Protein AF-A0A3B8S5R9-F1 (afdb_monomer_lite)

Foldseek 3Di:
DVVVQVVLLVVLLVLLLCCLQDPPPVVRPNVVSVVVVVVCVVVVNDPPVVSVVSNVVSNVNSNVNNVVVCVVVVVVVVVDPDVVPPVVVVVVVVVVCVVPPD

Radius of gyration: 20.97 Å; chains: 1; bounding box: 58×28×46 Å

Sequence (102 aa):
MLQYGTLTYSILFAVIFAETGFVFTPFLPGDSLLFAAGTFAAKGSFNVHLLFFILSVAAVLGDTVNYWIGHYIGMKIFNWKIPFLKKEHIDKTHQFYEKYGG

Secondary structure (DSSP, 8-state):
-HHHHHHHHHHHHHHHHHHHH-TT-TTS-HHHHHHHHHHHHHTTSS-HHHHHHHHHHHHHHHHHHHHHHHHHHHHHHHHS--TTS-HHHHHHHHHHHHHH--

Structure (mmCIF, N/CA/C/O backbone):
data_AF-A0A3B8S5R9-F1
#
_entry.id   AF-A0A3B8S5R9-F1
#
loop_
_atom_site.group_PDB
_atom_site.id
_atom_site.type_symbol
_atom_site.label_atom_id
_atom_site.label_alt_id
_atom_site.label_comp_id
_atom_site.label_asym_id
_atom_site.label_entity_id
_atom_site.label_seq_id
_atom_site.pdbx_PDB_ins_code
_atom_site.Cartn_x
_atom_site.Cartn_y
_atom_site.Cartn_z
_atom_site.occupancy
_atom_site.B_iso_or_equiv
_atom_site.auth_seq_id
_atom_site.auth_comp_id
_atom_site.auth_asym_id
_atom_site.auth_atom_id
_atom_site.pdbx_PDB_model_num
ATOM 1 N N . MET A 1 1 ? 22.096 -9.831 -13.102 1.00 44.62 1 MET A N 1
ATOM 2 C CA . MET A 1 1 ? 21.476 -8.487 -13.186 1.00 44.62 1 MET A CA 1
ATOM 3 C C . MET A 1 1 ? 19.947 -8.517 -13.018 1.00 44.62 1 MET A C 1
ATOM 5 O O . MET A 1 1 ? 19.423 -7.602 -12.408 1.00 44.62 1 MET A O 1
ATOM 9 N N . LEU A 1 2 ? 19.234 -9.575 -13.445 1.00 49.81 2 LEU A N 1
ATOM 10 C CA . LEU A 1 2 ? 17.768 -9.713 -13.283 1.00 49.81 2 LEU A CA 1
ATOM 11 C C . LEU A 1 2 ? 17.271 -9.880 -11.828 1.00 49.81 2 LEU A C 1
ATOM 13 O O . LEU A 1 2 ? 16.175 -9.443 -11.500 1.00 49.81 2 LEU A O 1
ATOM 17 N N . GLN A 1 3 ? 18.076 -10.471 -10.942 1.00 52.94 3 GLN A N 1
ATOM 18 C CA . GLN A 1 3 ? 17.641 -10.833 -9.584 1.00 52.94 3 GLN A CA 1
ATOM 19 C C . GLN A 1 3 ? 17.454 -9.632 -8.640 1.00 52.94 3 GLN A C 1
ATOM 21 O O . GLN A 1 3 ? 16.609 -9.678 -7.750 1.00 52.94 3 GLN A O 1
ATOM 26 N N . TYR A 1 4 ? 18.198 -8.542 -8.860 1.00 57.88 4 T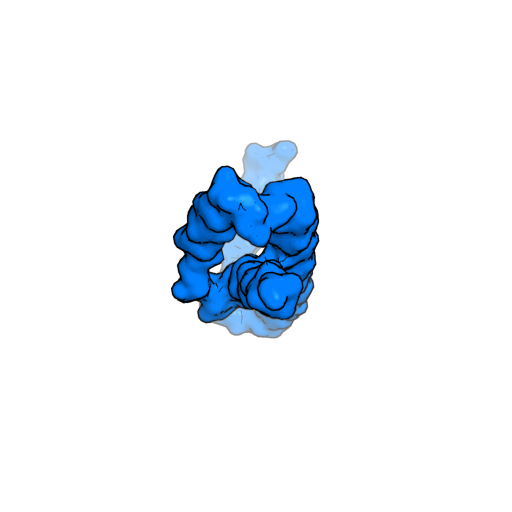YR A N 1
ATOM 27 C CA . TYR A 1 4 ? 18.059 -7.322 -8.058 1.00 57.88 4 TYR A CA 1
ATOM 28 C C . TYR A 1 4 ? 16.718 -6.629 -8.308 1.00 57.88 4 TYR A C 1
ATOM 30 O O . TYR A 1 4 ? 16.098 -6.161 -7.361 1.00 57.88 4 TYR A O 1
ATOM 38 N N . GLY A 1 5 ? 16.233 -6.629 -9.555 1.00 69.38 5 GLY A N 1
ATOM 39 C CA . GLY A 1 5 ? 14.975 -5.972 -9.894 1.00 69.38 5 GLY A CA 1
ATOM 40 C C . GLY A 1 5 ? 13.773 -6.627 -9.211 1.00 69.38 5 GLY A C 1
ATOM 41 O O . GLY A 1 5 ? 12.999 -5.951 -8.539 1.00 69.38 5 GLY A O 1
ATOM 42 N N . THR A 1 6 ? 13.657 -7.956 -9.310 1.00 77.62 6 THR A N 1
ATOM 43 C CA . THR A 1 6 ? 12.556 -8.724 -8.701 1.00 77.62 6 THR A CA 1
ATOM 44 C C . THR A 1 6 ? 12.497 -8.555 -7.185 1.00 77.62 6 THR A C 1
ATOM 46 O O . THR A 1 6 ? 11.418 -8.371 -6.631 1.00 77.62 6 THR A O 1
ATOM 49 N N . LEU A 1 7 ? 13.648 -8.574 -6.509 1.00 82.69 7 LEU A N 1
ATOM 50 C CA . LEU A 1 7 ? 13.705 -8.450 -5.054 1.00 82.69 7 LEU A CA 1
ATOM 51 C C . LEU A 1 7 ? 13.288 -7.046 -4.588 1.00 82.69 7 LEU A C 1
ATOM 53 O O . LEU A 1 7 ? 12.563 -6.921 -3.603 1.00 82.69 7 LEU A O 1
ATOM 57 N N . THR A 1 8 ? 13.656 -5.997 -5.329 1.00 82.19 8 THR A N 1
ATOM 58 C CA . THR A 1 8 ? 13.195 -4.630 -5.045 1.00 82.19 8 THR A CA 1
ATOM 59 C C . THR A 1 8 ? 11.686 -4.476 -5.231 1.00 82.19 8 THR A C 1
ATOM 61 O O . THR A 1 8 ? 11.043 -3.871 -4.376 1.00 82.19 8 THR A O 1
ATOM 64 N N . TYR A 1 9 ? 11.100 -5.058 -6.286 1.00 82.19 9 TYR A N 1
ATOM 65 C CA . TYR A 1 9 ? 9.644 -5.049 -6.475 1.00 82.19 9 TYR A CA 1
ATOM 66 C C . TYR A 1 9 ? 8.906 -5.716 -5.309 1.00 82.19 9 TYR A C 1
ATOM 68 O O . TYR A 1 9 ? 7.924 -5.167 -4.815 1.00 82.19 9 TYR A O 1
ATOM 76 N N . S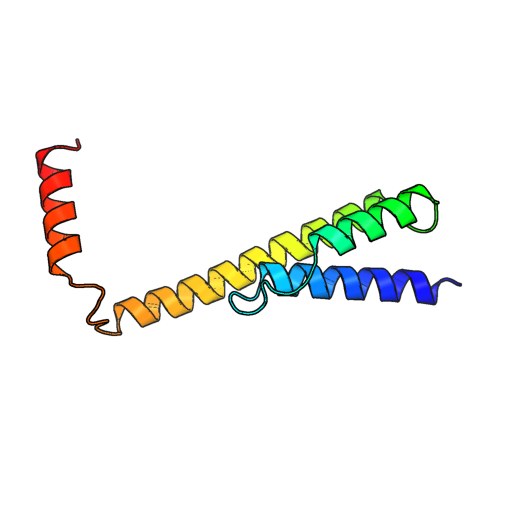ER A 1 10 ? 9.402 -6.861 -4.832 1.00 84.12 10 SER A N 1
ATOM 77 C CA . SER A 1 10 ? 8.801 -7.574 -3.701 1.00 84.12 10 SER A CA 1
ATOM 78 C C . SER A 1 10 ? 8.913 -6.804 -2.385 1.00 84.12 10 SER A C 1
ATOM 80 O O . SER A 1 10 ? 7.960 -6.790 -1.611 1.00 84.12 10 SER A O 1
ATOM 82 N N . ILE A 1 11 ? 10.048 -6.143 -2.127 1.00 86.38 11 ILE A N 1
ATOM 83 C CA . ILE A 1 11 ? 10.216 -5.305 -0.929 1.00 86.38 11 ILE A CA 1
ATOM 84 C C . ILE A 1 11 ? 9.259 -4.114 -0.974 1.00 86.38 11 ILE A C 1
ATOM 86 O O . ILE A 1 11 ? 8.576 -3.854 0.010 1.00 86.38 11 ILE A O 1
ATOM 90 N N . LEU A 1 12 ? 9.176 -3.417 -2.112 1.00 85.75 12 LEU A N 1
ATOM 91 C CA . LEU A 1 12 ? 8.247 -2.299 -2.285 1.00 85.75 12 LEU A CA 1
ATOM 92 C C . LEU A 1 12 ? 6.801 -2.744 -2.069 1.00 85.75 12 LEU A C 1
ATOM 94 O O . LEU A 1 12 ? 6.075 -2.108 -1.313 1.00 85.75 12 LEU A O 1
ATOM 98 N N . PHE A 1 13 ? 6.410 -3.870 -2.668 1.00 86.38 13 PHE A N 1
ATOM 99 C CA . PHE A 1 13 ? 5.096 -4.467 -2.450 1.00 86.38 13 PHE A CA 1
ATOM 100 C C . PHE A 1 13 ? 4.837 -4.721 -0.960 1.00 86.38 13 PHE A C 1
ATOM 102 O O . PHE A 1 13 ? 3.820 -4.279 -0.438 1.00 86.38 13 PHE A O 1
ATOM 109 N N . ALA A 1 14 ? 5.762 -5.391 -0.268 1.00 85.94 14 ALA A N 1
ATOM 110 C CA . ALA A 1 14 ? 5.599 -5.749 1.138 1.00 85.94 14 ALA A CA 1
ATOM 111 C C . ALA A 1 14 ? 5.512 -4.522 2.056 1.00 85.94 14 ALA A C 1
ATOM 113 O O . ALA A 1 14 ? 4.719 -4.529 2.992 1.00 85.94 14 ALA A O 1
ATOM 114 N N . VAL A 1 15 ? 6.295 -3.473 1.786 1.00 87.06 15 VAL A N 1
ATOM 115 C CA . VAL A 1 15 ? 6.273 -2.236 2.578 1.00 87.06 15 VAL A CA 1
ATOM 116 C C . VAL A 1 15 ? 4.955 -1.488 2.397 1.00 87.06 15 VAL A C 1
ATOM 118 O O . VAL A 1 15 ? 4.318 -1.171 3.396 1.00 87.06 15 VAL A O 1
ATOM 121 N N . ILE A 1 16 ? 4.513 -1.263 1.155 1.00 86.69 16 ILE A N 1
ATOM 122 C CA . ILE A 1 16 ? 3.254 -0.547 0.884 1.00 86.69 16 ILE A CA 1
ATOM 123 C C . ILE A 1 16 ? 2.050 -1.343 1.383 1.00 86.69 16 ILE A C 1
ATOM 125 O O . ILE A 1 16 ? 1.143 -0.782 1.995 1.00 86.69 16 ILE A O 1
ATOM 129 N N . PHE A 1 17 ? 2.064 -2.662 1.189 1.00 86.44 17 PHE A N 1
ATOM 130 C CA . PHE A 1 17 ? 1.055 -3.554 1.748 1.00 86.44 17 PHE A CA 1
ATOM 131 C C . PHE A 1 17 ? 1.032 -3.505 3.282 1.00 86.44 17 PHE A C 1
ATOM 133 O O . PHE A 1 17 ? -0.043 -3.511 3.871 1.00 86.44 17 PHE A O 1
ATOM 140 N N . ALA A 1 18 ? 2.191 -3.452 3.945 1.00 85.19 18 ALA A N 1
ATOM 141 C CA . ALA A 1 18 ? 2.253 -3.357 5.400 1.00 85.19 18 ALA A CA 1
ATOM 142 C C . ALA A 1 18 ? 1.754 -1.995 5.905 1.00 85.19 18 ALA A C 1
ATOM 144 O O . ALA A 1 18 ? 0.945 -1.956 6.822 1.00 85.19 18 ALA A O 1
ATOM 145 N N . GLU A 1 19 ? 2.179 -0.888 5.300 1.00 84.00 19 GLU A N 1
ATOM 146 C CA . GLU A 1 19 ? 1.751 0.462 5.690 1.00 84.00 19 GLU A CA 1
ATOM 147 C C . GLU A 1 19 ? 0.235 0.664 5.560 1.00 84.00 19 GLU A C 1
ATOM 149 O O . GLU A 1 19 ? -0.389 1.211 6.465 1.00 84.00 19 GLU A O 1
ATOM 154 N N . THR A 1 20 ? -0.362 0.174 4.468 1.00 82.12 20 THR A N 1
ATOM 155 C CA . THR A 1 20 ? -1.813 0.278 4.221 1.00 82.12 20 THR A CA 1
ATOM 156 C C . THR A 1 20 ? -2.617 -0.792 4.961 1.00 82.12 20 THR A C 1
ATOM 158 O O . THR A 1 20 ? -3.696 -0.513 5.474 1.00 82.12 20 THR A O 1
ATOM 161 N N . GLY A 1 21 ? -2.093 -2.018 5.049 1.00 79.62 21 GLY A N 1
ATOM 162 C CA . GLY A 1 21 ? -2.778 -3.181 5.612 1.00 79.62 21 GLY A CA 1
ATOM 163 C C . GLY A 1 21 ? -2.768 -3.274 7.134 1.00 79.62 21 GLY A C 1
ATOM 164 O O . GLY A 1 21 ? -3.695 -3.838 7.718 1.00 79.62 21 GLY A O 1
ATOM 165 N N . PHE A 1 22 ? -1.741 -2.740 7.794 1.00 78.25 22 PHE A N 1
ATOM 166 C CA . PHE A 1 22 ? -1.602 -2.813 9.245 1.00 78.25 22 PHE A CA 1
ATOM 167 C C . PHE A 1 22 ? -1.830 -1.450 9.899 1.00 78.25 22 PHE A C 1
ATOM 169 O O . PHE A 1 22 ? -0.980 -0.565 9.864 1.00 78.25 22 PHE A O 1
ATOM 176 N N . VAL A 1 23 ? -2.924 -1.351 10.660 1.00 66.94 23 VAL A N 1
ATOM 177 C CA . VAL A 1 23 ? -3.262 -0.194 11.517 1.00 66.94 23 VAL A CA 1
ATOM 178 C C . VAL A 1 23 ? -2.110 0.241 12.440 1.00 66.94 23 VAL A C 1
ATOM 180 O O . VAL A 1 23 ? -2.008 1.412 12.795 1.00 66.94 23 VAL A O 1
ATOM 183 N N . PHE A 1 24 ? -1.237 -0.686 12.847 1.00 64.38 24 PHE A N 1
ATOM 184 C CA . PHE A 1 24 ? -0.155 -0.425 13.803 1.00 64.38 24 PHE A CA 1
ATOM 185 C C . PHE A 1 24 ? 1.196 -0.080 13.168 1.00 64.38 24 PHE A C 1
ATOM 187 O O . PHE A 1 24 ? 2.121 0.262 13.905 1.00 64.38 24 PHE A O 1
ATOM 194 N N . THR A 1 25 ? 1.344 -0.149 11.841 1.00 72.25 25 THR A N 1
ATOM 195 C CA . THR A 1 25 ? 2.629 0.109 11.168 1.00 72.25 25 THR A CA 1
ATOM 196 C C . THR A 1 25 ? 2.658 1.347 10.253 1.00 72.25 25 THR A C 1
ATOM 198 O O . THR A 1 25 ? 3.336 1.292 9.228 1.00 72.25 25 THR A O 1
ATOM 201 N N . PRO A 1 26 ? 2.048 2.502 10.603 1.00 65.50 26 PRO A N 1
ATOM 202 C CA . PRO A 1 26 ? 2.167 3.729 9.803 1.00 65.50 26 PRO A CA 1
ATOM 203 C C . PRO A 1 26 ? 3.564 4.383 9.883 1.00 65.50 26 PRO A C 1
ATOM 205 O O . PRO A 1 26 ? 3.760 5.503 9.432 1.00 65.50 26 PRO A O 1
ATOM 208 N N . PHE A 1 27 ? 4.549 3.725 10.503 1.00 76.19 27 PHE A N 1
ATOM 209 C CA . PHE A 1 27 ? 5.926 4.220 10.608 1.00 76.19 27 PHE A CA 1
ATOM 210 C C . PHE A 1 27 ? 6.779 3.897 9.366 1.00 76.19 27 PHE A C 1
ATOM 212 O O . PHE A 1 27 ? 7.895 4.401 9.239 1.00 76.19 27 PHE A O 1
ATOM 219 N N . LEU A 1 28 ? 6.300 3.037 8.457 1.00 80.19 28 LEU A N 1
ATOM 220 C CA . LEU A 1 28 ? 7.053 2.711 7.248 1.00 80.19 28 LEU A CA 1
ATOM 221 C C . LEU A 1 28 ? 6.976 3.879 6.246 1.00 80.19 28 LEU A C 1
ATOM 223 O O . LEU A 1 28 ? 5.886 4.363 5.974 1.00 80.19 28 LEU A O 1
ATOM 227 N N . PRO A 1 29 ? 8.106 4.333 5.675 1.00 80.12 29 PRO A N 1
ATOM 228 C CA . PRO A 1 29 ? 8.136 5.493 4.787 1.00 80.12 29 PRO A CA 1
ATOM 229 C C . PRO A 1 29 ? 7.764 5.113 3.341 1.00 80.12 29 PRO A C 1
ATOM 231 O O . PRO A 1 29 ? 8.617 5.169 2.446 1.00 80.12 29 PRO A O 1
ATOM 234 N N . GLY A 1 30 ? 6.517 4.706 3.085 1.00 83.69 30 GLY A N 1
ATOM 235 C CA . GLY A 1 30 ? 6.091 4.278 1.749 1.00 83.69 30 GLY A CA 1
ATOM 236 C C . GLY A 1 30 ? 6.104 5.382 0.709 1.00 83.69 30 GLY A C 1
ATOM 237 O O . GLY A 1 30 ? 6.558 5.130 -0.403 1.00 83.69 30 GLY A O 1
ATOM 238 N N . ASP A 1 31 ? 5.730 6.614 1.060 1.00 85.00 31 ASP A N 1
ATOM 239 C CA . ASP A 1 31 ? 5.777 7.754 0.129 1.00 85.00 31 ASP A CA 1
ATOM 240 C C . ASP A 1 31 ? 7.195 8.000 -0.405 1.00 85.00 31 ASP A C 1
ATOM 242 O O . ASP A 1 31 ? 7.427 8.158 -1.608 1.00 85.00 31 ASP A O 1
ATOM 246 N N . SER A 1 32 ? 8.179 7.965 0.500 1.00 88.75 32 SER A N 1
ATOM 247 C CA . SER A 1 32 ? 9.594 8.116 0.143 1.00 88.75 32 SER A CA 1
ATOM 248 C C . SER A 1 32 ? 10.072 6.963 -0.743 1.00 88.75 32 SER A C 1
ATOM 250 O O . SER A 1 32 ? 10.840 7.172 -1.685 1.00 88.75 32 SER A O 1
ATOM 252 N N . LEU A 1 33 ? 9.605 5.741 -0.470 1.00 87.62 33 LEU A N 1
ATOM 253 C CA . LEU A 1 33 ? 9.924 4.555 -1.262 1.00 87.62 33 LEU A CA 1
ATOM 254 C C . LEU A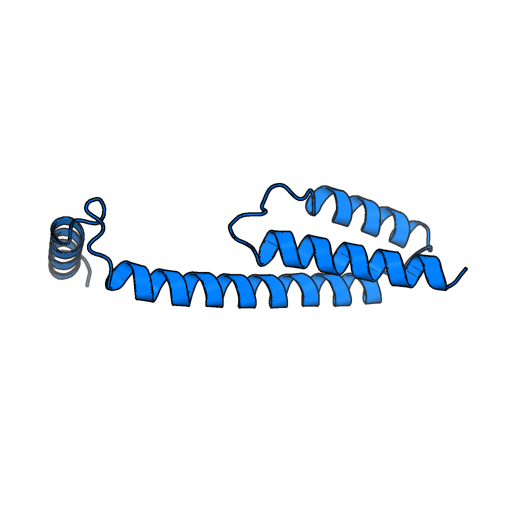 1 33 ? 9.263 4.578 -2.643 1.00 87.62 33 LEU A C 1
ATOM 256 O O . LEU A 1 33 ? 9.919 4.208 -3.617 1.00 87.62 33 LEU A O 1
ATOM 260 N N . LEU A 1 34 ? 8.023 5.062 -2.757 1.00 88.56 34 LEU A N 1
ATOM 261 C CA . LEU A 1 34 ? 7.356 5.297 -4.038 1.00 88.56 34 LEU A CA 1
ATOM 262 C C . LEU A 1 34 ? 8.147 6.298 -4.878 1.00 88.56 34 LEU A C 1
ATOM 264 O O . LEU A 1 34 ? 8.395 6.055 -6.060 1.00 88.56 34 LEU A O 1
ATOM 268 N N . PHE A 1 35 ? 8.595 7.394 -4.263 1.00 89.06 35 PHE A N 1
ATOM 269 C CA . PHE A 1 35 ? 9.395 8.410 -4.940 1.00 89.06 35 PHE A CA 1
ATOM 270 C C . PHE A 1 35 ? 10.743 7.857 -5.427 1.00 89.06 35 PHE A C 1
ATOM 272 O O . PHE A 1 35 ? 11.140 8.069 -6.580 1.00 89.06 35 PHE A O 1
ATOM 279 N N . ALA A 1 36 ? 11.432 7.085 -4.582 1.00 88.88 36 ALA A N 1
ATOM 280 C CA . ALA A 1 36 ? 12.667 6.406 -4.959 1.00 88.88 36 ALA A CA 1
ATOM 281 C C . ALA A 1 36 ? 12.427 5.410 -6.107 1.00 88.88 36 ALA A C 1
ATOM 283 O O . ALA A 1 36 ? 13.136 5.447 -7.114 1.00 88.88 36 ALA A O 1
ATOM 284 N N . ALA A 1 37 ? 11.397 4.565 -6.004 1.00 86.94 37 ALA A N 1
ATOM 285 C CA . ALA A 1 37 ? 11.038 3.584 -7.025 1.00 86.94 37 ALA A CA 1
ATOM 286 C C . ALA A 1 37 ? 10.707 4.245 -8.373 1.00 86.94 37 ALA A C 1
ATOM 288 O O . ALA A 1 37 ? 11.191 3.794 -9.412 1.00 86.94 37 ALA A O 1
ATOM 289 N N . GLY A 1 38 ? 9.960 5.354 -8.357 1.00 86.62 38 GLY A N 1
ATOM 290 C CA . GLY A 1 38 ? 9.670 6.165 -9.540 1.00 86.62 38 GLY A CA 1
ATOM 291 C C . GLY A 1 38 ? 10.930 6.765 -10.167 1.00 86.62 38 GLY A C 1
ATOM 292 O O . GLY A 1 38 ? 11.101 6.713 -11.385 1.00 86.62 38 GLY A O 1
ATOM 293 N N . THR A 1 39 ? 11.868 7.242 -9.346 1.00 87.69 39 THR A N 1
ATOM 294 C CA . THR A 1 39 ? 13.166 7.755 -9.816 1.00 87.69 39 THR A CA 1
ATOM 295 C C . THR A 1 39 ? 13.991 6.658 -10.501 1.00 87.69 39 THR A C 1
ATOM 297 O O . THR A 1 39 ? 14.556 6.875 -11.574 1.00 87.69 39 THR A O 1
ATOM 300 N N . PHE A 1 40 ? 14.034 5.449 -9.933 1.00 84.00 40 PHE A N 1
ATOM 301 C CA . PHE A 1 40 ? 14.717 4.306 -10.552 1.00 84.00 40 PHE A CA 1
ATOM 302 C C . PHE A 1 40 ? 14.016 3.815 -11.829 1.00 84.00 40 PHE A C 1
ATOM 304 O O . PHE A 1 40 ? 14.694 3.428 -12.785 1.00 84.00 40 PHE A O 1
ATOM 311 N N . ALA A 1 41 ? 12.684 3.885 -11.889 1.00 84.56 41 ALA A N 1
ATOM 312 C CA . ALA A 1 41 ? 11.925 3.608 -13.107 1.00 84.56 41 ALA A CA 1
ATOM 313 C C . ALA A 1 41 ? 12.238 4.620 -14.218 1.00 84.56 41 ALA A C 1
ATOM 315 O O . ALA A 1 41 ? 12.511 4.217 -15.347 1.00 84.56 41 ALA A O 1
ATOM 316 N N . ALA A 1 42 ? 12.314 5.913 -13.893 1.00 83.12 42 ALA A N 1
ATOM 317 C CA . ALA A 1 42 ? 12.684 6.963 -14.844 1.00 83.12 42 ALA A CA 1
ATOM 318 C C . ALA A 1 42 ? 14.112 6.798 -15.396 1.00 83.12 42 ALA A C 1
ATOM 320 O O . ALA A 1 42 ? 14.373 7.114 -16.553 1.00 83.12 42 ALA A O 1
ATOM 321 N N . LYS A 1 43 ? 15.036 6.237 -14.603 1.00 82.38 43 LYS A N 1
ATOM 322 C CA . LYS A 1 43 ? 16.401 5.893 -15.043 1.00 82.38 43 LYS A CA 1
ATOM 323 C C . LYS A 1 43 ? 16.481 4.621 -15.905 1.00 82.38 43 LYS A C 1
ATOM 325 O O . LYS A 1 43 ? 17.584 4.184 -16.226 1.00 82.38 43 LYS A O 1
ATOM 330 N N . GLY A 1 44 ? 15.350 3.999 -16.248 1.00 76.31 44 GLY A N 1
ATOM 331 C CA . GLY A 1 44 ? 15.288 2.781 -17.063 1.00 76.31 44 GLY A CA 1
ATOM 332 C C . GLY A 1 44 ? 15.646 1.494 -16.313 1.00 76.31 44 GLY A C 1
ATOM 333 O O . GLY A 1 44 ? 15.789 0.446 -16.934 1.00 76.31 44 GLY A O 1
ATOM 334 N N . SER A 1 45 ? 15.794 1.549 -14.983 1.00 72.69 45 SER A N 1
ATOM 335 C CA . SER A 1 45 ? 16.090 0.364 -14.159 1.00 72.69 45 SER A CA 1
ATOM 336 C C . SER A 1 45 ? 14.843 -0.478 -13.859 1.00 72.69 45 SER A C 1
ATOM 338 O O . SER A 1 45 ? 14.969 -1.653 -13.524 1.00 72.69 45 SER A O 1
ATOM 340 N N . PHE A 1 46 ? 13.647 0.103 -14.010 1.00 73.94 46 PHE A N 1
ATOM 341 C CA . PHE A 1 46 ? 12.363 -0.563 -13.799 1.00 73.94 46 PHE A CA 1
ATOM 342 C C . PHE A 1 46 ? 11.377 -0.263 -14.924 1.00 73.94 46 PHE A C 1
ATOM 344 O O . PHE A 1 46 ? 11.345 0.842 -15.462 1.00 73.94 46 PHE A O 1
ATOM 351 N N . ASN A 1 47 ? 10.516 -1.234 -15.238 1.00 81.81 47 ASN A N 1
ATOM 352 C CA . ASN A 1 47 ? 9.362 -0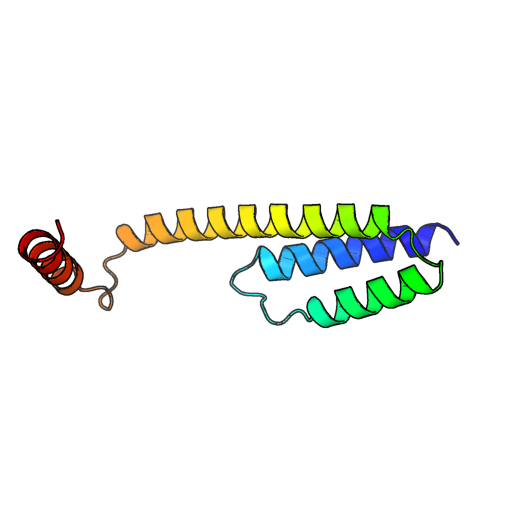.985 -16.091 1.00 81.81 47 ASN A CA 1
ATOM 353 C C . ASN A 1 47 ? 8.290 -0.247 -15.276 1.00 81.81 47 ASN A C 1
ATOM 355 O O . ASN A 1 47 ? 7.771 -0.790 -14.299 1.00 81.81 47 ASN A O 1
ATOM 359 N N . VAL A 1 48 ? 7.975 0.985 -15.677 1.00 83.56 48 VAL A N 1
ATOM 360 C CA . VAL A 1 48 ? 7.031 1.856 -14.962 1.00 83.56 48 VAL A CA 1
ATOM 361 C C . VAL A 1 48 ? 5.611 1.288 -14.932 1.00 83.56 48 VAL A C 1
ATOM 363 O O . VAL A 1 48 ? 4.947 1.375 -13.905 1.00 83.56 48 VAL A O 1
ATOM 366 N N . HIS A 1 49 ? 5.162 0.642 -16.011 1.00 87.56 49 HIS A N 1
ATOM 367 C CA . HIS A 1 49 ? 3.827 0.047 -16.079 1.00 87.56 49 HIS A CA 1
ATOM 368 C C . HIS A 1 49 ? 3.711 -1.161 -15.144 1.00 87.56 49 HIS A C 1
ATOM 370 O O . HIS A 1 49 ? 2.716 -1.298 -14.436 1.00 87.56 49 HIS A O 1
ATOM 376 N N . LEU A 1 50 ? 4.750 -2.002 -15.094 1.00 85.75 50 LEU A N 1
ATOM 377 C CA . LEU A 1 50 ? 4.813 -3.135 -14.168 1.00 85.75 50 LEU A CA 1
ATOM 378 C C . LEU A 1 50 ? 4.873 -2.660 -12.709 1.00 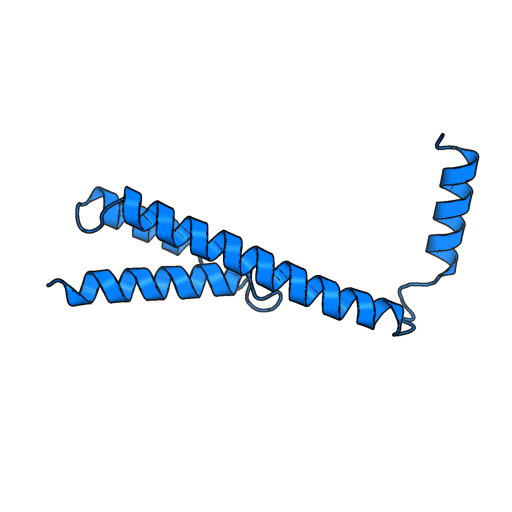85.75 50 LEU A C 1
ATOM 380 O O . LEU A 1 50 ? 4.151 -3.183 -11.865 1.00 85.75 50 LEU A O 1
ATOM 384 N N . LEU A 1 51 ? 5.714 -1.659 -12.422 1.00 85.88 51 LEU A N 1
ATOM 385 C CA . LEU A 1 51 ? 5.834 -1.063 -11.091 1.00 85.88 51 LEU A CA 1
ATOM 386 C C . LEU A 1 51 ? 4.485 -0.510 -10.625 1.00 85.88 51 LEU A C 1
ATOM 388 O O . LEU A 1 51 ? 4.048 -0.824 -9.524 1.00 85.88 51 LEU A O 1
ATOM 392 N N . PHE A 1 52 ? 3.816 0.259 -11.484 1.00 87.88 52 PHE A N 1
ATOM 393 C CA . PHE A 1 52 ? 2.495 0.810 -11.211 1.00 87.88 52 PHE A CA 1
ATOM 394 C C . PHE A 1 52 ? 1.488 -0.296 -10.886 1.00 87.88 52 PHE A C 1
ATOM 396 O O . PHE A 1 52 ? 0.851 -0.247 -9.841 1.00 87.88 52 PHE A O 1
ATOM 403 N N . PHE A 1 53 ? 1.411 -1.340 -11.717 1.00 90.94 53 PHE A N 1
ATOM 404 C CA . PHE A 1 53 ? 0.487 -2.452 -11.495 1.00 90.94 53 PHE A CA 1
ATOM 405 C C . PHE A 1 53 ? 0.741 -3.170 -10.160 1.00 90.94 53 PHE A C 1
ATOM 407 O O . PHE A 1 53 ? -0.194 -3.404 -9.398 1.00 90.94 53 PHE A O 1
ATOM 414 N N . ILE A 1 54 ? 2.004 -3.473 -9.842 1.00 88.69 54 ILE A N 1
ATOM 415 C CA . ILE A 1 54 ? 2.385 -4.141 -8.588 1.00 88.69 54 ILE A CA 1
ATOM 416 C C . ILE A 1 54 ? 2.029 -3.278 -7.373 1.00 88.69 54 ILE A C 1
ATOM 418 O O . ILE A 1 54 ? 1.446 -3.790 -6.419 1.00 88.69 54 ILE A O 1
ATOM 422 N N . LEU A 1 55 ? 2.352 -1.981 -7.404 1.00 89.12 55 LEU A N 1
ATOM 423 C CA . LEU A 1 55 ? 2.068 -1.061 -6.300 1.00 89.12 55 LEU A CA 1
ATOM 424 C C . LEU A 1 55 ? 0.563 -0.842 -6.108 1.00 89.12 55 LEU A C 1
ATOM 426 O O . LEU A 1 55 ? 0.092 -0.850 -4.974 1.00 89.12 55 LEU A O 1
ATOM 430 N N . SER A 1 56 ? -0.205 -0.710 -7.194 1.00 90.19 56 SER A N 1
ATOM 431 C CA . SER A 1 56 ? -1.666 -0.606 -7.119 1.00 90.19 56 SER A CA 1
ATOM 432 C C . SER A 1 56 ? -2.291 -1.857 -6.509 1.00 90.19 56 SER A C 1
ATOM 434 O O . SER A 1 56 ? -3.146 -1.748 -5.634 1.00 90.19 56 SER A O 1
ATOM 436 N N . VAL A 1 57 ? -1.846 -3.049 -6.919 1.00 92.25 57 VAL A N 1
ATOM 437 C CA . VAL A 1 57 ? -2.322 -4.309 -6.330 1.00 92.25 57 VAL A CA 1
ATOM 438 C C . VAL A 1 57 ? -1.930 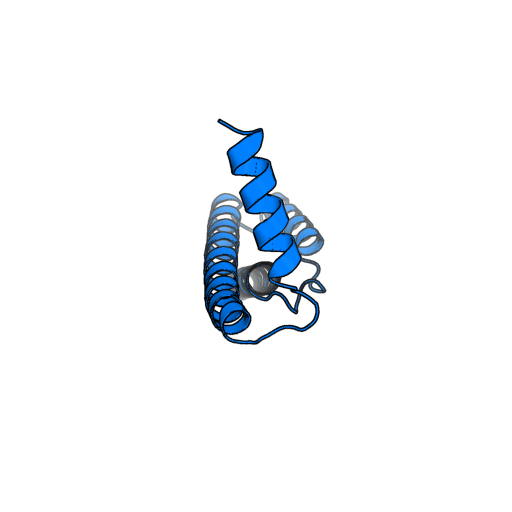-4.407 -4.852 1.00 92.25 57 VAL A C 1
ATOM 440 O O . VAL A 1 57 ? -2.755 -4.828 -4.045 1.00 92.25 57 VAL A O 1
ATOM 443 N N . ALA A 1 58 ? -0.720 -3.979 -4.476 1.00 89.00 58 ALA A N 1
ATOM 444 C CA . ALA A 1 58 ? -0.276 -3.945 -3.079 1.00 89.00 58 ALA A CA 1
ATOM 445 C C . ALA A 1 58 ? -1.196 -3.082 -2.207 1.00 89.00 58 ALA A C 1
ATOM 447 O O . ALA A 1 58 ? -1.647 -3.542 -1.161 1.00 89.00 58 ALA A O 1
ATOM 448 N N . ALA A 1 59 ? -1.499 -1.865 -2.667 1.00 88.12 59 ALA A N 1
ATOM 449 C CA . ALA A 1 59 ? -2.351 -0.919 -1.955 1.00 88.12 59 ALA A CA 1
ATOM 450 C C . ALA A 1 59 ? -3.788 -1.439 -1.815 1.00 88.12 59 ALA A C 1
ATOM 452 O O . ALA A 1 59 ? -4.326 -1.463 -0.716 1.00 88.12 59 ALA A O 1
ATOM 453 N N . VAL A 1 60 ? -4.389 -1.945 -2.899 1.00 91.00 60 VAL A N 1
ATOM 454 C CA . VAL A 1 60 ? -5.761 -2.486 -2.863 1.00 91.00 60 VAL A CA 1
ATOM 455 C C . VAL A 1 60 ? -5.864 -3.693 -1.929 1.00 91.00 60 VAL A C 1
ATOM 457 O O . VAL A 1 60 ? -6.831 -3.821 -1.174 1.00 91.00 60 VAL A O 1
ATOM 460 N N . LEU A 1 61 ? -4.874 -4.590 -1.955 1.00 90.50 61 LEU A N 1
ATOM 461 C CA . LEU A 1 61 ? -4.836 -5.736 -1.047 1.00 90.50 61 LEU A CA 1
ATOM 462 C C . LEU A 1 61 ? -4.622 -5.302 0.404 1.00 90.50 61 LEU A C 1
ATOM 464 O O . LEU A 1 61 ? -5.274 -5.851 1.292 1.00 90.50 61 LEU A O 1
ATOM 468 N N . GLY A 1 62 ? -3.751 -4.321 0.638 1.00 88.19 62 GLY A N 1
ATOM 469 C CA . GLY A 1 62 ? -3.528 -3.731 1.952 1.00 88.19 62 GLY A CA 1
ATOM 470 C C . GLY A 1 62 ? -4.813 -3.129 2.510 1.00 88.19 62 GLY A C 1
ATOM 471 O O . GLY A 1 62 ? -5.279 -3.572 3.554 1.00 88.19 62 GLY A O 1
ATOM 472 N N . ASP A 1 63 ? -5.472 -2.242 1.766 1.00 87.25 63 ASP A N 1
ATOM 473 C CA . ASP A 1 63 ? -6.752 -1.637 2.157 1.00 87.25 63 ASP A CA 1
ATOM 474 C C . ASP A 1 63 ? -7.840 -2.681 2.423 1.00 87.25 63 ASP A C 1
ATOM 476 O O . ASP A 1 63 ? -8.617 -2.554 3.371 1.00 87.25 63 ASP A O 1
ATOM 480 N N . THR A 1 64 ? -7.878 -3.753 1.628 1.00 89.12 64 THR A N 1
ATOM 481 C CA . THR A 1 64 ? -8.815 -4.860 1.850 1.00 89.12 64 THR A CA 1
ATOM 482 C C . THR A 1 64 ? -8.535 -5.544 3.187 1.00 89.12 64 THR A C 1
ATOM 484 O O . THR A 1 64 ? -9.449 -5.731 3.989 1.00 89.12 64 THR A O 1
ATOM 487 N N . VAL A 1 65 ? -7.280 -5.897 3.469 1.00 87.50 65 VAL A N 1
ATOM 488 C CA . VAL A 1 65 ? -6.887 -6.523 4.741 1.00 87.50 65 VAL A CA 1
ATOM 489 C C . VAL A 1 65 ? -7.149 -5.582 5.917 1.00 87.50 65 VAL A C 1
ATOM 491 O O . VAL A 1 65 ? -7.728 -6.009 6.916 1.00 87.50 65 VAL A O 1
ATOM 494 N N . ASN A 1 66 ? -6.817 -4.301 5.771 1.00 86.94 66 ASN A N 1
ATOM 495 C CA . ASN A 1 66 ? -7.088 -3.260 6.754 1.00 86.94 66 ASN A CA 1
ATOM 496 C C . ASN A 1 66 ? -8.586 -3.152 7.060 1.00 86.94 66 ASN A C 1
ATOM 498 O O . ASN A 1 66 ? -8.988 -3.146 8.223 1.00 86.94 66 ASN A O 1
ATOM 502 N N . TYR A 1 67 ? -9.428 -3.159 6.023 1.00 86.38 67 TYR A N 1
ATOM 503 C CA . TYR A 1 67 ? -10.879 -3.163 6.174 1.00 86.38 67 TYR A CA 1
ATOM 504 C C . TYR A 1 67 ? -11.365 -4.398 6.929 1.00 86.38 67 TYR A C 1
ATOM 506 O O . TYR A 1 67 ? -12.154 -4.270 7.860 1.00 86.38 67 TYR A O 1
ATOM 514 N N . TRP A 1 68 ? -10.885 -5.592 6.579 1.00 85.88 68 TRP A N 1
ATOM 515 C CA . TRP A 1 68 ? -11.275 -6.826 7.263 1.00 85.88 68 TRP A CA 1
ATOM 516 C C . TRP A 1 68 ? -10.859 -6.832 8.736 1.00 85.88 68 TRP A C 1
ATOM 518 O O . TRP A 1 68 ? -11.653 -7.217 9.598 1.00 85.88 68 TRP A O 1
ATOM 528 N N . ILE A 1 69 ? -9.650 -6.357 9.042 1.00 83.94 69 ILE A N 1
ATOM 529 C CA . ILE A 1 69 ? -9.164 -6.187 10.415 1.00 83.94 69 ILE A CA 1
ATOM 530 C C . ILE A 1 69 ? -10.054 -5.187 11.163 1.00 83.94 69 ILE A C 1
ATOM 532 O O . ILE A 1 69 ? -10.538 -5.493 12.253 1.00 83.94 69 ILE A O 1
ATOM 536 N N . GLY A 1 70 ? -10.328 -4.025 10.566 1.00 81.88 70 GLY A N 1
ATOM 537 C CA . GLY A 1 70 ? -11.199 -2.997 11.132 1.00 81.88 70 GLY A CA 1
ATOM 538 C C . GLY A 1 70 ? -12.639 -3.472 11.330 1.00 81.88 70 GLY A C 1
ATOM 539 O O . GLY A 1 70 ? -13.240 -3.186 12.360 1.00 81.88 70 GLY A O 1
ATOM 540 N N . HIS A 1 71 ? -13.179 -4.259 10.401 1.00 83.50 71 HIS A N 1
ATOM 541 C CA . HIS A 1 71 ? -14.515 -4.840 10.481 1.00 83.50 71 HIS A CA 1
ATOM 542 C C . HIS A 1 71 ? -14.602 -5.880 11.605 1.00 83.50 71 HIS A C 1
ATOM 544 O O . HIS A 1 71 ? -15.526 -5.846 12.418 1.00 83.50 71 HIS A O 1
ATOM 550 N N . TYR A 1 72 ? -13.607 -6.766 11.718 1.00 82.19 72 TYR A N 1
ATOM 551 C CA . TYR A 1 72 ? -13.558 -7.777 12.775 1.00 82.19 72 TYR A CA 1
ATOM 552 C C . TYR A 1 72 ? -13.362 -7.153 14.165 1.00 82.19 72 TYR A C 1
ATOM 554 O O . TYR A 1 72 ? -14.065 -7.502 15.117 1.00 82.19 72 TYR A O 1
ATOM 562 N N . ILE A 1 73 ? -12.447 -6.184 14.287 1.00 78.12 73 ILE A N 1
ATOM 563 C CA . ILE A 1 73 ? -12.239 -5.416 15.522 1.00 78.12 73 ILE A CA 1
ATOM 564 C C . ILE A 1 73 ? -13.481 -4.576 15.845 1.00 78.12 73 ILE A C 1
ATOM 566 O O . ILE A 1 73 ? -13.898 -4.551 16.999 1.00 78.12 73 ILE A O 1
ATOM 570 N N . GLY A 1 74 ? -14.111 -3.949 14.852 1.00 68.31 74 GLY A N 1
ATOM 571 C CA . GLY A 1 74 ? -15.326 -3.144 15.000 1.00 68.31 74 GLY A CA 1
ATOM 572 C C . GLY A 1 74 ? -16.518 -3.953 15.513 1.00 68.31 74 GLY A C 1
ATOM 573 O O . GLY A 1 74 ? -17.169 -3.547 16.476 1.00 68.31 74 GLY A O 1
ATOM 574 N N . MET A 1 75 ? -16.752 -5.149 14.960 1.00 66.44 75 MET A N 1
ATOM 575 C CA . MET A 1 75 ? -17.761 -6.081 15.484 1.00 66.44 75 MET A CA 1
ATOM 576 C C . MET A 1 75 ? -17.457 -6.503 16.928 1.00 66.44 75 MET A C 1
ATOM 578 O O . MET A 1 75 ? -18.364 -6.623 17.755 1.00 66.44 75 MET A O 1
ATOM 582 N N . LYS A 1 76 ? -16.177 -6.695 17.269 1.00 60.47 76 LYS A N 1
ATOM 583 C CA . LYS A 1 76 ? -15.758 -7.065 18.628 1.00 60.47 76 LYS A CA 1
ATOM 584 C C . LYS A 1 76 ? -15.867 -5.899 19.618 1.00 60.47 76 LYS A C 1
ATOM 586 O O . LYS A 1 76 ? -16.247 -6.120 20.764 1.00 60.47 76 LYS A O 1
ATOM 591 N N . ILE A 1 77 ? -15.617 -4.669 19.171 1.00 58.38 77 ILE A N 1
ATOM 592 C CA . ILE A 1 77 ? -15.841 -3.421 19.913 1.00 58.38 77 ILE A CA 1
ATOM 593 C C . ILE A 1 77 ? -17.322 -3.224 20.228 1.00 58.38 77 ILE A C 1
ATOM 595 O O . ILE A 1 77 ? -17.640 -2.781 21.321 1.00 58.38 77 ILE A O 1
ATOM 599 N N . PHE A 1 78 ? -18.235 -3.609 19.337 1.00 55.31 78 PHE A N 1
ATOM 600 C CA . PHE A 1 78 ? -19.670 -3.534 19.630 1.00 55.31 78 PHE A CA 1
ATOM 601 C C . PHE A 1 78 ? -20.100 -4.487 20.762 1.00 55.31 78 PHE A C 1
ATOM 603 O O . PHE A 1 78 ? -21.036 -4.188 21.506 1.00 55.31 78 PHE A O 1
ATOM 610 N N . ASN A 1 79 ? -19.389 -5.609 20.929 1.00 54.38 79 ASN A N 1
ATOM 611 C CA . ASN A 1 79 ? -19.568 -6.536 22.050 1.00 54.38 79 ASN A CA 1
ATOM 612 C C . ASN A 1 79 ? -18.796 -6.123 23.314 1.00 54.38 79 ASN A C 1
ATOM 614 O O . ASN A 1 79 ? -19.214 -6.451 24.428 1.00 54.38 79 ASN A O 1
ATOM 618 N N . TRP A 1 80 ? -17.694 -5.382 23.184 1.00 48.72 80 TRP A N 1
ATOM 619 C CA . TRP A 1 80 ? -17.029 -4.774 24.330 1.00 48.72 80 TRP A CA 1
ATOM 620 C C . TRP A 1 80 ? -17.800 -3.522 24.758 1.00 48.72 80 TRP A C 1
ATOM 622 O O . TRP A 1 80 ? -17.856 -2.527 24.050 1.00 48.72 80 TRP A O 1
ATOM 632 N N . LYS A 1 81 ? -18.380 -3.526 25.962 1.00 50.12 81 LYS A N 1
ATOM 633 C CA . LYS A 1 81 ? -18.827 -2.288 26.618 1.00 50.12 81 LYS A CA 1
ATOM 634 C C . LYS A 1 81 ? -17.608 -1.386 26.851 1.00 50.12 81 LYS A C 1
ATOM 636 O O . LYS A 1 81 ? -16.998 -1.434 27.914 1.00 50.12 81 LYS A O 1
ATOM 641 N N . ILE A 1 82 ? -17.234 -0.582 25.858 1.00 56.50 82 ILE A N 1
ATOM 642 C CA . ILE A 1 82 ? -16.199 0.438 26.007 1.00 56.50 82 ILE A CA 1
ATOM 643 C C . ILE A 1 82 ? -16.803 1.556 26.870 1.00 56.50 82 ILE A C 1
ATOM 645 O O . ILE A 1 82 ? -17.795 2.155 26.456 1.00 56.50 82 ILE A O 1
ATOM 649 N N . PRO A 1 83 ? -16.240 1.889 28.045 1.00 56.25 83 PRO A N 1
ATOM 650 C CA . PRO A 1 83 ? -16.786 2.941 28.912 1.00 56.25 83 PRO A CA 1
ATOM 651 C C . PRO A 1 83 ? -16.745 4.339 28.267 1.00 56.25 83 PRO A C 1
ATOM 653 O O . PRO A 1 83 ? -17.467 5.235 28.699 1.00 56.25 83 PRO A O 1
ATOM 656 N N . PHE A 1 84 ? -15.929 4.514 27.222 1.00 54.88 84 PHE A N 1
ATOM 657 C CA . PHE A 1 84 ? -15.823 5.740 26.428 1.00 54.88 84 PHE A CA 1
ATOM 658 C C . PHE A 1 84 ? -16.884 5.864 25.326 1.00 54.88 84 PHE A C 1
ATOM 660 O O . PHE A 1 84 ? -17.210 6.976 24.920 1.00 54.88 84 PHE A O 1
ATOM 667 N N . LEU A 1 85 ? -17.468 4.751 24.872 1.00 56.06 85 LEU A N 1
ATOM 668 C CA . LEU A 1 85 ? -18.572 4.756 23.915 1.00 56.06 85 LEU A CA 1
ATOM 669 C C . LEU A 1 85 ? -19.887 4.641 24.693 1.00 56.06 85 LEU A C 1
ATOM 671 O O . LEU A 1 85 ? -20.548 3.602 24.718 1.00 56.06 85 LEU A O 1
ATOM 675 N N . LYS A 1 86 ? -20.252 5.713 25.406 1.00 56.84 86 LYS A N 1
ATOM 676 C CA . LYS A 1 86 ? -21.543 5.774 26.097 1.00 56.84 86 LYS A CA 1
ATOM 677 C C . LYS A 1 86 ? -22.657 5.684 25.055 1.00 56.84 86 LYS A C 1
ATOM 679 O O . LYS A 1 86 ? -22.854 6.620 24.283 1.00 56.84 86 LYS A O 1
ATOM 684 N N . LYS A 1 87 ? -23.417 4.581 25.082 1.00 57.84 87 LYS A N 1
ATOM 685 C CA . LYS A 1 87 ? -24.649 4.380 24.291 1.00 57.84 87 LYS A CA 1
ATOM 686 C C . LYS A 1 87 ? -25.575 5.603 24.312 1.00 57.84 87 LYS A C 1
ATOM 688 O O . LYS A 1 87 ? -26.216 5.896 23.316 1.00 57.84 87 LYS A O 1
ATOM 693 N N . GLU A 1 88 ? -25.567 6.353 25.410 1.00 60.81 88 GLU A N 1
ATOM 694 C CA . GLU A 1 88 ? -26.333 7.587 25.603 1.00 60.81 88 GLU A CA 1
ATOM 695 C C . GLU A 1 88 ? -26.026 8.695 24.573 1.00 60.81 88 GLU A C 1
ATOM 697 O O . GLU A 1 88 ? -26.914 9.465 24.216 1.00 60.81 88 GLU A O 1
ATOM 702 N N . HIS A 1 89 ? -24.796 8.775 24.051 1.00 62.91 89 HIS A N 1
ATOM 703 C CA . HIS A 1 89 ? -24.453 9.733 22.992 1.00 62.91 89 HIS A CA 1
ATOM 704 C C . HIS A 1 89 ? -24.949 9.282 21.616 1.00 62.91 89 HIS A C 1
ATOM 706 O O . HIS A 1 89 ? -25.369 10.118 20.816 1.00 62.91 89 HIS A O 1
ATOM 712 N N . ILE A 1 90 ? -24.950 7.972 21.359 1.00 64.75 90 ILE A N 1
ATOM 713 C CA . ILE A 1 90 ? -25.507 7.400 20.129 1.00 64.75 90 ILE A CA 1
ATOM 714 C C . ILE A 1 90 ? -27.026 7.610 20.102 1.00 64.75 90 ILE A C 1
ATOM 716 O O . ILE A 1 90 ? -27.548 8.092 19.103 1.00 64.75 90 ILE A O 1
ATOM 720 N N . ASP A 1 91 ? -27.713 7.357 21.219 1.00 65.81 91 ASP A N 1
ATOM 721 C CA . ASP A 1 91 ? -29.169 7.518 21.339 1.00 65.81 91 ASP A CA 1
ATOM 722 C C . ASP A 1 91 ? -29.606 8.984 21.181 1.00 65.81 91 ASP A C 1
ATOM 724 O O . ASP A 1 91 ? -30.510 9.293 20.409 1.00 65.81 91 ASP A O 1
ATOM 728 N N . LYS A 1 92 ? -28.889 9.924 21.820 1.00 66.75 92 LYS A N 1
ATOM 729 C CA . LYS A 1 92 ? -29.133 11.365 21.629 1.00 66.75 92 LYS A CA 1
ATOM 730 C C . LYS A 1 92 ? -28.930 11.810 20.187 1.00 66.75 92 LYS A C 1
ATOM 732 O O . LYS A 1 92 ? -29.672 12.664 19.715 1.00 66.75 92 LYS A O 1
ATOM 737 N N . THR A 1 93 ? -27.937 11.256 19.496 1.00 66.69 93 THR A N 1
ATOM 738 C CA . THR A 1 93 ? -27.667 11.608 18.096 1.00 66.69 93 THR A CA 1
ATOM 739 C C . THR A 1 93 ? -28.739 11.029 17.176 1.00 66.69 93 THR A C 1
ATOM 741 O O . THR A 1 93 ? -29.172 11.721 16.261 1.00 66.69 93 THR A O 1
ATOM 744 N N . HIS A 1 94 ? -29.226 9.815 17.458 1.00 67.00 94 HIS A N 1
ATOM 745 C CA . HIS A 1 94 ? -30.327 9.187 16.725 1.00 67.00 94 HIS A CA 1
ATOM 746 C C . HIS A 1 94 ? -31.633 9.977 16.872 1.00 67.00 94 HIS A C 1
ATOM 748 O O . HIS A 1 94 ? -32.222 10.366 15.870 1.00 67.00 94 HIS A O 1
ATOM 754 N N . GLN A 1 95 ? -32.007 10.340 18.103 1.00 71.50 95 GLN A N 1
ATOM 755 C CA . GLN A 1 95 ? -33.204 11.148 18.366 1.00 71.50 95 GLN A CA 1
ATOM 756 C C . GLN A 1 95 ? -33.105 12.565 17.780 1.00 71.50 95 GLN A C 1
ATOM 758 O O . GLN A 1 95 ? -34.112 13.147 17.379 1.00 71.50 95 GLN A O 1
ATOM 763 N N . PHE A 1 96 ? -31.902 13.146 17.723 1.00 70.75 96 PHE A N 1
ATOM 764 C CA . PHE A 1 96 ? -31.690 14.441 17.075 1.00 70.75 96 PHE A CA 1
ATOM 765 C C . PHE A 1 96 ? -31.806 14.329 15.548 1.00 70.75 96 PHE A C 1
ATOM 767 O O . PHE A 1 96 ? -32.409 15.198 14.923 1.00 70.75 96 PHE A O 1
ATOM 774 N N . TYR A 1 97 ? -31.294 13.246 14.955 1.00 68.12 97 TYR A N 1
ATOM 775 C CA . TYR A 1 97 ? -31.456 12.957 13.529 1.00 68.12 97 TYR A CA 1
ATOM 776 C C . TYR A 1 97 ? -32.917 12.685 13.158 1.00 68.12 97 TYR A C 1
ATOM 778 O O . TYR A 1 97 ? -33.410 13.319 12.240 1.00 68.12 97 TYR A O 1
ATOM 786 N N . GLU A 1 98 ? -33.654 11.860 13.904 1.00 69.69 98 GLU A N 1
ATOM 787 C CA . GLU A 1 98 ? -35.090 11.628 13.655 1.00 69.69 98 GLU A CA 1
ATOM 788 C C . GLU A 1 98 ? -35.929 12.909 13.760 1.00 69.69 98 GLU A C 1
ATOM 790 O O . GLU A 1 98 ? -36.946 13.058 13.085 1.00 69.69 98 GLU A O 1
ATOM 795 N N . LYS A 1 99 ? -35.515 13.851 14.613 1.00 73.44 99 LYS A N 1
ATOM 796 C CA . LYS A 1 99 ? -36.252 15.096 14.842 1.00 73.44 99 LYS A CA 1
ATOM 797 C C . LYS A 1 99 ? -35.925 16.207 13.837 1.00 73.44 99 LYS A C 1
ATOM 799 O O . LYS A 1 99 ? -36.768 17.079 13.634 1.00 73.44 99 LYS A O 1
ATOM 804 N N . TYR A 1 100 ? -34.729 16.212 13.243 1.00 74.38 100 TYR A N 1
ATOM 805 C CA . TYR A 1 100 ? -34.239 17.325 12.410 1.00 74.38 100 TYR A CA 1
ATOM 806 C C . TYR A 1 100 ? -33.677 16.925 11.036 1.00 74.38 100 TYR A C 1
ATOM 808 O O . TYR A 1 100 ? -33.452 17.806 10.209 1.00 74.38 100 TYR A O 1
ATOM 816 N N . GLY A 1 101 ? -33.443 15.641 10.780 1.00 58.81 101 GLY A N 1
ATOM 817 C CA . GLY A 1 101 ? -32.920 15.108 9.523 1.00 58.81 101 GLY A CA 1
ATOM 818 C C . GLY A 1 101 ? -33.927 14.158 8.884 1.00 58.81 101 GLY A C 1
ATOM 819 O O . GLY A 1 101 ? -33.930 12.970 9.193 1.00 58.81 101 GLY A O 1
ATOM 820 N N . GLY A 1 102 ? -34.788 14.701 8.021 1.00 52.84 102 GLY A N 1
ATOM 821 C CA . GLY A 1 102 ? -35.515 13.894 7.035 1.00 52.84 102 GLY A CA 1
ATOM 822 C C . GLY A 1 102 ? -34.580 13.286 5.997 1.00 52.84 102 GLY A C 1
ATOM 823 O O . GLY A 1 102 ? -33.473 13.840 5.803 1.00 52.84 102 GLY A O 1
#

pLDDT: mean 76.18, std 12.63, range [44.62, 92.25]